Protein AF-A0A9Q1CSB6-F1 (afdb_monomer)

Structure (mmCIF, N/CA/C/O backbone):
data_AF-A0A9Q1CSB6-F1
#
_entry.id   AF-A0A9Q1CSB6-F1
#
loop_
_atom_site.group_PDB
_atom_site.id
_atom_site.type_symbol
_atom_site.label_atom_id
_atom_site.label_alt_id
_atom_site.label_comp_id
_atom_site.label_asym_id
_atom_site.label_entity_id
_atom_site.label_seq_id
_atom_site.pdbx_PDB_ins_code
_atom_site.Cartn_x
_atom_site.Cartn_y
_atom_site.Cartn_z
_atom_site.occupancy
_atom_site.B_iso_or_equiv
_atom_site.auth_seq_id
_atom_site.auth_comp_id
_atom_site.auth_asym_id
_atom_site.auth_atom_id
_atom_site.pdbx_PDB_model_num
ATOM 1 N N . MET A 1 1 ? 2.488 -9.105 -2.753 1.00 90.69 1 MET A N 1
ATOM 2 C CA . MET A 1 1 ? 2.353 -9.152 -4.220 1.00 90.69 1 MET A CA 1
ATOM 3 C C . MET A 1 1 ? 0.901 -8.940 -4.614 1.00 90.69 1 MET A C 1
ATOM 5 O O . MET A 1 1 ? 0.019 -9.267 -3.827 1.00 90.69 1 MET A O 1
ATOM 9 N N . THR A 1 2 ? 0.656 -8.414 -5.807 1.00 94.12 2 THR A N 1
ATOM 10 C CA . THR A 1 2 ? -0.669 -8.328 -6.442 1.00 94.12 2 THR A CA 1
ATOM 11 C C . THR A 1 2 ? -0.506 -8.449 -7.961 1.00 94.12 2 THR A C 1
ATOM 13 O O . THR A 1 2 ? 0.621 -8.423 -8.449 1.00 94.12 2 THR A O 1
ATOM 16 N N . VAL A 1 3 ? -1.595 -8.606 -8.711 1.00 92.56 3 VAL A N 1
ATOM 17 C CA . VAL A 1 3 ? -1.563 -8.751 -10.176 1.00 92.56 3 VAL A CA 1
ATOM 18 C C . VAL A 1 3 ? -2.379 -7.629 -10.807 1.00 92.56 3 VAL A C 1
ATOM 20 O O . VAL A 1 3 ? -3.518 -7.393 -10.405 1.00 92.56 3 VAL A O 1
ATOM 23 N N . ARG A 1 4 ? -1.807 -6.949 -11.807 1.00 89.19 4 ARG A N 1
ATOM 24 C CA . ARG A 1 4 ? -2.494 -5.946 -12.634 1.00 89.19 4 ARG A CA 1
ATOM 25 C C . ARG A 1 4 ? -2.227 -6.250 -14.106 1.00 89.19 4 ARG A C 1
ATOM 27 O O . ARG A 1 4 ? -1.096 -6.138 -14.570 1.00 89.19 4 ARG A O 1
ATOM 34 N N . GLY A 1 5 ? -3.277 -6.591 -14.852 1.00 88.88 5 GLY A N 1
ATOM 35 C CA . GLY A 1 5 ? -3.136 -6.996 -16.253 1.00 88.88 5 GLY A CA 1
ATOM 36 C C . GLY A 1 5 ? -2.234 -8.227 -16.379 1.00 88.88 5 GLY A C 1
ATOM 37 O O . GLY A 1 5 ? -2.491 -9.237 -15.732 1.00 88.88 5 GLY A O 1
ATOM 38 N N . HIS A 1 6 ? -1.169 -8.117 -17.175 1.00 91.44 6 HIS A N 1
ATOM 39 C CA . HIS A 1 6 ? -0.158 -9.167 -17.361 1.00 91.44 6 HIS A CA 1
ATOM 40 C C . HIS A 1 6 ? 1.081 -8.995 -16.472 1.00 91.44 6 HIS A C 1
ATOM 42 O O . HIS A 1 6 ? 2.090 -9.655 -16.706 1.00 91.44 6 HIS A O 1
ATOM 48 N N . ASN A 1 7 ? 1.012 -8.113 -15.471 1.00 94.25 7 ASN A N 1
ATOM 49 C CA . ASN A 1 7 ? 2.143 -7.811 -14.608 1.00 94.25 7 ASN A CA 1
ATOM 50 C C . ASN A 1 7 ? 1.882 -8.265 -13.171 1.00 94.25 7 ASN A C 1
ATOM 52 O O . ASN A 1 7 ? 0.791 -8.072 -12.621 1.00 94.25 7 ASN A O 1
ATOM 56 N N . VAL A 1 8 ? 2.920 -8.803 -12.537 1.00 96.06 8 VAL A N 1
ATOM 57 C CA . VAL A 1 8 ? 2.952 -9.095 -11.104 1.00 96.06 8 VAL A CA 1
ATOM 58 C C . VAL A 1 8 ? 3.656 -7.947 -10.401 1.00 96.06 8 VAL A C 1
ATOM 60 O O . VAL A 1 8 ? 4.795 -7.625 -10.711 1.00 96.06 8 VAL A O 1
ATOM 63 N N . ILE A 1 9 ? 2.994 -7.327 -9.434 1.00 95.94 9 ILE A N 1
ATOM 64 C CA . ILE A 1 9 ? 3.581 -6.259 -8.630 1.00 95.94 9 ILE A CA 1
ATOM 65 C C . ILE A 1 9 ? 4.049 -6.843 -7.303 1.00 95.94 9 ILE A C 1
ATOM 67 O O . ILE A 1 9 ? 3.269 -7.469 -6.573 1.00 95.94 9 ILE A O 1
ATOM 71 N N . VAL A 1 10 ? 5.315 -6.618 -6.972 1.00 96.38 10 VAL A N 1
ATOM 72 C CA . VAL A 1 10 ? 5.971 -7.156 -5.779 1.00 96.38 10 VAL A CA 1
ATOM 73 C C . VAL A 1 10 ? 6.578 -6.040 -4.937 1.00 96.38 10 VAL A C 1
ATOM 75 O O . VAL A 1 10 ? 6.961 -4.990 -5.449 1.00 96.38 10 VAL A O 1
ATOM 78 N N . CYS A 1 11 ? 6.625 -6.279 -3.629 1.00 96.19 11 CYS A N 1
ATOM 79 C CA . CYS A 1 11 ? 7.409 -5.490 -2.689 1.00 96.19 11 CYS A CA 1
ATOM 80 C C . CYS A 1 11 ? 8.613 -6.350 -2.321 1.00 96.19 11 CYS A C 1
ATOM 82 O O . CYS A 1 11 ? 8.418 -7.469 -1.850 1.00 96.19 11 CYS A O 1
ATOM 84 N N . ASP A 1 12 ? 9.798 -5.832 -2.587 1.00 93.88 12 ASP A N 1
ATOM 85 C CA . ASP A 1 12 ? 11.084 -6.363 -2.171 1.00 93.88 12 ASP A CA 1
ATOM 86 C C . ASP A 1 12 ? 11.544 -5.512 -0.985 1.00 93.88 12 ASP A C 1
ATOM 88 O O . ASP A 1 12 ? 11.959 -4.357 -1.136 1.00 93.88 12 ASP A O 1
ATOM 92 N N . ASP A 1 13 ? 11.340 -6.046 0.214 1.00 90.12 13 ASP A N 1
ATOM 93 C CA . ASP A 1 13 ? 11.672 -5.367 1.457 1.00 90.12 13 ASP A CA 1
ATOM 94 C C . ASP A 1 13 ? 13.170 -5.423 1.781 1.00 90.12 13 ASP A C 1
ATOM 96 O O . ASP A 1 13 ? 13.671 -4.506 2.432 1.00 90.12 13 ASP A O 1
ATOM 100 N N . GLU A 1 14 ? 13.898 -6.418 1.270 1.00 88.94 14 GLU A N 1
ATOM 101 C CA . GLU A 1 14 ? 15.354 -6.522 1.416 1.00 88.94 14 GLU A CA 1
ATOM 102 C C . GLU A 1 14 ? 16.080 -5.406 0.656 1.00 88.94 14 GLU A C 1
ATOM 104 O O . GLU A 1 14 ? 17.013 -4.793 1.181 1.00 88.94 14 GLU A O 1
ATOM 109 N N . VAL A 1 15 ? 15.631 -5.104 -0.565 1.00 89.06 15 VAL A N 1
ATOM 110 C CA . VAL A 1 15 ? 16.230 -4.065 -1.422 1.00 89.06 15 VAL A CA 1
ATOM 111 C C . VAL A 1 15 ? 15.516 -2.712 -1.270 1.00 89.06 15 VAL A C 1
ATOM 113 O O . VAL A 1 15 ? 16.002 -1.685 -1.747 1.00 89.06 15 VAL A O 1
ATOM 116 N N . GLY A 1 16 ? 14.367 -2.675 -0.587 1.00 91.38 16 GLY A N 1
ATOM 117 C CA . GLY A 1 16 ? 13.586 -1.454 -0.378 1.00 91.38 16 GLY A CA 1
ATOM 118 C C . GLY A 1 16 ? 12.890 -0.962 -1.651 1.00 91.38 16 GLY A C 1
ATOM 119 O O . GLY A 1 16 ? 12.726 0.244 -1.848 1.00 91.38 16 GLY A O 1
ATOM 120 N N . LYS A 1 17 ? 12.493 -1.884 -2.535 1.00 93.06 17 LYS A N 1
ATOM 121 C CA . LYS A 1 17 ? 11.920 -1.580 -3.852 1.00 93.06 17 LYS A CA 1
ATOM 122 C C . LYS A 1 17 ? 10.548 -2.194 -4.037 1.00 93.06 17 LYS A C 1
ATOM 124 O O . LYS A 1 17 ? 10.260 -3.294 -3.585 1.00 93.06 17 LYS A O 1
ATOM 129 N N . ALA A 1 18 ? 9.685 -1.492 -4.753 1.00 95.19 18 ALA A N 1
ATOM 130 C CA . ALA A 1 18 ? 8.458 -2.071 -5.270 1.00 95.19 18 ALA A CA 1
ATOM 131 C C . ALA A 1 18 ? 8.540 -2.054 -6.790 1.00 95.19 18 ALA A C 1
ATOM 133 O O . ALA A 1 18 ? 8.831 -1.013 -7.373 1.00 95.19 18 ALA A O 1
ATOM 134 N N . VAL A 1 19 ? 8.292 -3.191 -7.435 1.00 95.88 19 VAL A N 1
ATOM 135 C CA . VAL A 1 19 ? 8.458 -3.336 -8.888 1.00 95.88 19 VAL A CA 1
ATOM 136 C C . VAL A 1 19 ? 7.277 -4.063 -9.514 1.00 95.88 19 VAL A C 1
ATOM 138 O O . VAL A 1 19 ? 6.591 -4.844 -8.853 1.00 95.88 19 VAL A O 1
ATOM 141 N N . ALA A 1 20 ? 7.037 -3.799 -10.794 1.00 96.00 20 ALA A N 1
ATOM 142 C CA . ALA A 1 20 ? 6.193 -4.623 -11.643 1.00 96.00 20 ALA A CA 1
ATOM 143 C C . ALA A 1 20 ? 7.079 -5.535 -12.494 1.00 96.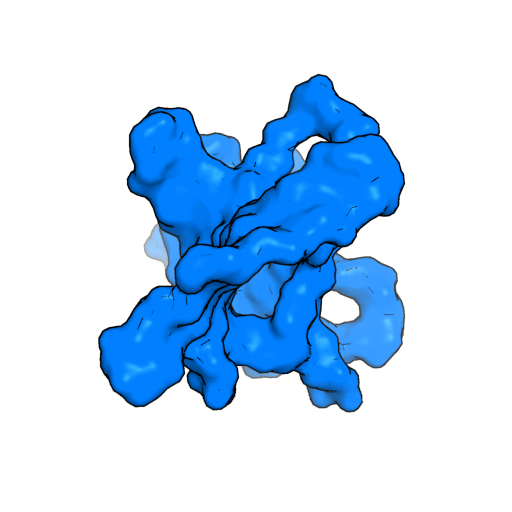00 20 ALA A C 1
ATOM 145 O O . ALA A 1 20 ? 8.038 -5.075 -13.118 1.00 96.00 20 ALA A O 1
ATOM 146 N N . LEU A 1 21 ? 6.731 -6.814 -12.518 1.00 96.62 21 LEU A N 1
ATOM 147 C CA . LEU A 1 21 ? 7.363 -7.854 -13.312 1.00 96.62 21 LEU A CA 1
ATOM 148 C C . LEU A 1 21 ? 6.417 -8.285 -14.431 1.00 96.62 21 LEU A C 1
ATOM 150 O O . LEU A 1 21 ? 5.211 -8.391 -14.192 1.00 96.62 21 LEU A O 1
ATOM 154 N N . ASP A 1 22 ? 6.947 -8.571 -15.615 1.00 95.94 22 ASP A N 1
ATOM 155 C CA . ASP A 1 22 ? 6.202 -9.313 -16.634 1.00 95.94 22 ASP A CA 1
ATOM 156 C C . ASP A 1 22 ? 6.041 -10.798 -16.235 1.00 95.94 22 ASP A C 1
ATOM 158 O O . ASP A 1 22 ? 6.591 -11.271 -15.236 1.00 95.94 22 ASP A O 1
ATOM 162 N N . MET A 1 23 ? 5.296 -11.569 -17.030 1.00 93.69 23 MET A N 1
ATOM 163 C CA . MET A 1 23 ? 5.092 -13.006 -16.783 1.00 93.69 23 MET A CA 1
ATOM 164 C C . MET A 1 23 ? 6.366 -13.858 -16.933 1.00 93.69 23 MET A C 1
ATOM 166 O O . MET A 1 23 ? 6.357 -15.023 -16.540 1.00 93.69 23 MET A O 1
ATOM 170 N N . ASN A 1 24 ? 7.447 -13.297 -17.481 1.00 95.50 24 ASN A N 1
ATOM 171 C CA . ASN A 1 24 ? 8.753 -13.948 -17.577 1.00 95.50 24 ASN A CA 1
ATOM 172 C C . ASN A 1 24 ? 9.659 -13.605 -16.380 1.00 95.50 24 ASN A C 1
ATOM 174 O O . ASN A 1 24 ? 10.770 -14.124 -16.291 1.00 95.50 24 ASN A O 1
ATOM 178 N N . GLY A 1 25 ? 9.198 -12.748 -15.462 1.00 94.62 25 GLY A N 1
ATOM 179 C CA . GLY A 1 25 ? 9.950 -12.307 -14.290 1.00 94.62 25 GLY A CA 1
ATOM 180 C C . GLY A 1 25 ? 10.871 -11.110 -14.537 1.00 94.62 25 GLY A C 1
ATOM 181 O O . GLY A 1 25 ? 11.659 -10.775 -13.655 1.00 94.62 25 GLY A O 1
ATOM 182 N N . ASN A 1 26 ? 10.787 -10.442 -15.691 1.00 96.69 26 ASN A N 1
ATOM 183 C CA . ASN A 1 26 ? 11.587 -9.250 -15.968 1.00 96.69 26 ASN A CA 1
ATOM 184 C C . ASN A 1 26 ? 10.962 -8.018 -15.317 1.00 96.69 26 ASN A C 1
ATOM 186 O O . ASN A 1 26 ? 9.756 -7.800 -15.434 1.00 96.69 26 ASN A O 1
ATOM 190 N N . VAL A 1 27 ? 11.785 -7.165 -14.705 1.00 95.94 27 VAL A N 1
ATOM 191 C CA . VAL A 1 27 ? 11.339 -5.859 -14.200 1.00 95.94 27 VAL A CA 1
ATOM 192 C C . VAL A 1 27 ? 10.964 -4.960 -15.375 1.00 95.94 27 VAL A C 1
ATOM 194 O O . VAL A 1 27 ? 11.810 -4.628 -16.201 1.00 95.94 27 VAL A O 1
ATOM 197 N N . VAL A 1 28 ? 9.700 -4.541 -15.422 1.00 94.62 28 VAL A N 1
ATOM 198 C CA . VAL A 1 28 ? 9.181 -3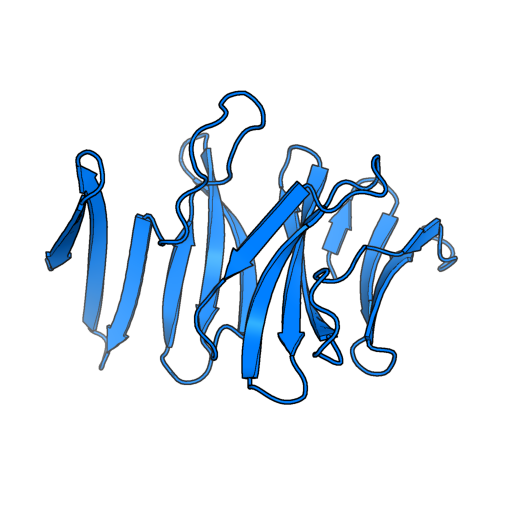.599 -16.429 1.00 94.62 28 VAL A CA 1
ATOM 199 C C . VAL A 1 28 ? 8.919 -2.211 -15.857 1.00 94.62 28 VAL A C 1
ATOM 201 O O . VAL A 1 28 ? 8.774 -1.255 -16.614 1.00 94.62 28 VAL A O 1
ATOM 204 N N . TYR A 1 29 ? 8.841 -2.088 -14.529 1.00 93.56 29 TYR A N 1
ATOM 205 C CA . TYR A 1 29 ? 8.600 -0.815 -13.858 1.00 93.56 29 TYR A CA 1
ATOM 206 C C . TYR A 1 29 ? 9.061 -0.843 -12.397 1.00 93.56 29 TYR A C 1
ATOM 208 O O . TYR A 1 29 ? 8.850 -1.841 -11.708 1.00 93.56 29 TYR A O 1
ATOM 216 N N . GLU A 1 30 ? 9.620 0.262 -11.905 1.00 93.31 30 GLU A N 1
ATOM 217 C CA . GLU A 1 30 ? 9.926 0.487 -10.487 1.00 93.31 30 GLU A CA 1
ATOM 218 C C . GLU A 1 30 ? 9.016 1.597 -9.948 1.00 93.31 30 GLU A C 1
ATOM 220 O O . GLU A 1 30 ? 8.886 2.662 -10.545 1.00 93.31 30 GLU A O 1
ATOM 225 N N . PHE A 1 31 ? 8.343 1.337 -8.829 1.00 92.69 31 PHE A N 1
ATOM 226 C CA . PHE A 1 31 ? 7.411 2.280 -8.226 1.00 92.69 31 PHE A CA 1
ATOM 227 C C . PHE A 1 31 ? 8.125 3.288 -7.334 1.00 92.69 31 PHE A C 1
ATOM 229 O O . PHE A 1 31 ? 9.007 2.945 -6.547 1.00 92.69 31 PHE A O 1
ATOM 236 N N . MET A 1 32 ? 7.640 4.526 -7.378 1.00 90.50 32 MET A N 1
ATOM 237 C CA . MET A 1 32 ? 8.175 5.608 -6.567 1.00 90.50 32 MET A CA 1
ATOM 238 C C . MET A 1 32 ? 7.886 5.414 -5.074 1.00 90.50 32 MET A C 1
ATOM 240 O O . MET A 1 32 ? 6.763 5.098 -4.657 1.00 90.50 32 MET A O 1
ATOM 244 N N . LYS A 1 33 ? 8.925 5.666 -4.277 1.00 89.44 33 LYS A N 1
ATOM 245 C CA . LYS A 1 33 ? 8.877 5.775 -2.817 1.00 89.44 33 LYS A CA 1
ATOM 246 C C . LYS A 1 33 ? 8.380 7.164 -2.373 1.00 89.44 33 LYS A C 1
ATOM 248 O O . LYS A 1 33 ? 8.333 8.087 -3.191 1.00 89.44 33 LYS A O 1
ATOM 253 N N . PRO A 1 34 ? 8.000 7.343 -1.096 1.00 87.62 34 PRO A N 1
ATOM 254 C CA . PRO A 1 34 ? 7.726 8.668 -0.540 1.00 87.62 34 PRO A CA 1
ATOM 255 C C . PRO A 1 34 ? 8.922 9.620 -0.726 1.00 87.62 34 PRO A C 1
ATOM 257 O O . PRO A 1 34 ? 10.073 9.198 -0.644 1.00 87.62 34 PRO A O 1
ATOM 260 N N . ALA A 1 35 ? 8.638 10.896 -1.006 1.00 76.12 35 ALA A N 1
ATOM 261 C CA . ALA A 1 35 ? 9.636 11.897 -1.398 1.00 76.12 35 ALA A CA 1
ATOM 262 C C . ALA A 1 35 ? 10.370 12.578 -0.224 1.00 76.12 35 ALA A C 1
ATOM 264 O O . ALA A 1 35 ? 11.101 13.536 -0.449 1.00 76.12 35 ALA A O 1
ATOM 265 N N . ASP A 1 36 ? 10.154 12.161 1.026 1.00 69.75 36 ASP A N 1
ATOM 266 C CA . ASP A 1 36 ? 10.879 12.720 2.167 1.00 69.75 36 ASP A CA 1
ATOM 267 C C . ASP A 1 36 ? 12.243 12.030 2.353 1.00 69.75 36 ASP A C 1
ATOM 269 O O . ASP A 1 36 ? 12.348 10.841 2.653 1.00 69.75 36 ASP A O 1
ATOM 273 N N . ASP A 1 37 ? 13.302 12.825 2.182 1.00 53.94 37 ASP A N 1
ATOM 274 C CA . ASP A 1 37 ? 14.714 12.415 2.099 1.00 53.94 37 ASP A CA 1
ATOM 275 C C . ASP A 1 37 ? 15.316 11.821 3.389 1.00 53.94 37 ASP A C 1
ATOM 277 O O . ASP A 1 37 ? 16.491 11.461 3.412 1.00 53.94 37 ASP A O 1
ATOM 281 N N . SER A 1 38 ? 14.556 11.711 4.483 1.00 58.44 38 SER A N 1
ATOM 282 C CA . SER A 1 38 ? 15.096 11.242 5.768 1.00 58.44 38 SER A CA 1
ATOM 283 C C . SER A 1 38 ? 14.976 9.732 5.993 1.00 58.44 38 SER A C 1
ATOM 285 O O . SER A 1 38 ? 15.596 9.216 6.917 1.00 58.44 38 SER A O 1
ATOM 287 N N . GLY A 1 39 ? 14.165 9.021 5.201 1.00 60.97 39 GLY A N 1
ATOM 288 C CA . GLY A 1 39 ? 13.808 7.626 5.467 1.00 60.97 39 GLY A CA 1
ATOM 289 C C . GLY A 1 39 ? 14.382 6.629 4.461 1.00 60.97 39 GLY A C 1
ATOM 290 O O . GLY A 1 39 ? 14.138 6.729 3.259 1.00 60.97 39 GLY A O 1
ATOM 291 N N . ASN A 1 40 ? 15.040 5.578 4.961 1.00 83.50 40 ASN A N 1
ATOM 292 C CA . ASN A 1 40 ? 15.128 4.312 4.230 1.00 83.50 40 ASN A CA 1
ATOM 293 C C . ASN A 1 40 ? 13.720 3.702 4.189 1.00 83.50 40 ASN A C 1
ATOM 295 O O . ASN A 1 40 ? 13.284 3.051 5.141 1.00 83.50 40 ASN A O 1
ATOM 299 N N . TRP A 1 41 ? 12.979 4.006 3.125 1.00 90.31 41 TRP A N 1
ATOM 300 C CA . TRP A 1 41 ? 11.616 3.531 2.919 1.00 90.31 41 TRP A CA 1
ATOM 301 C C . TRP A 1 41 ? 11.609 2.100 2.401 1.00 90.31 41 TRP A C 1
ATOM 303 O O . TRP A 1 41 ? 12.191 1.806 1.361 1.00 90.31 41 TRP A O 1
ATOM 313 N N . ILE A 1 42 ? 10.896 1.233 3.111 1.00 92.88 42 ILE A N 1
ATOM 314 C CA . ILE A 1 42 ? 10.771 -0.186 2.789 1.00 92.88 42 ILE A CA 1
ATOM 315 C C . ILE A 1 42 ? 9.308 -0.479 2.444 1.00 92.88 42 ILE A C 1
ATOM 317 O O . ILE A 1 42 ? 8.422 -0.166 3.249 1.00 92.88 42 ILE A O 1
ATOM 321 N N . PRO A 1 43 ? 9.009 -1.054 1.270 1.00 95.19 43 PRO A N 1
ATOM 322 C CA . PRO A 1 43 ? 7.649 -1.409 0.907 1.00 95.19 43 PRO A CA 1
ATOM 323 C C . PRO A 1 43 ? 7.259 -2.722 1.592 1.00 95.19 43 PRO A C 1
ATOM 325 O O . PRO A 1 43 ? 7.966 -3.716 1.508 1.00 95.19 43 PRO A O 1
ATOM 328 N N . ILE A 1 44 ? 6.106 -2.742 2.256 1.00 94.38 44 ILE A N 1
ATOM 329 C CA . ILE A 1 44 ? 5.643 -3.894 3.0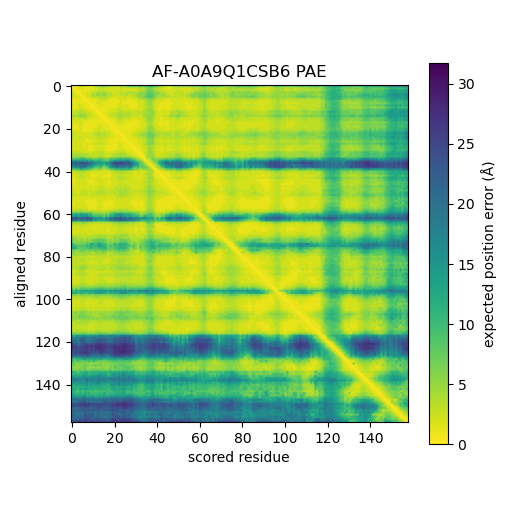45 1.00 94.38 44 ILE A CA 1
ATOM 330 C C . ILE A 1 44 ? 4.585 -4.689 2.277 1.00 94.38 44 ILE A C 1
ATOM 332 O O . ILE A 1 44 ? 4.600 -5.921 2.237 1.00 94.38 44 ILE A O 1
ATOM 336 N N . LYS A 1 45 ? 3.594 -3.985 1.718 1.00 96.50 45 LYS A N 1
ATOM 337 C CA . LYS A 1 45 ? 2.419 -4.583 1.074 1.00 96.50 45 LYS A CA 1
ATOM 338 C C . LYS A 1 45 ? 1.942 -3.729 -0.084 1.00 96.50 45 LYS A C 1
ATOM 340 O O . LYS A 1 45 ? 2.137 -2.518 -0.101 1.00 96.50 45 LYS A O 1
ATOM 345 N N . VAL A 1 46 ? 1.262 -4.381 -1.020 1.00 97.12 46 VAL A N 1
ATOM 346 C CA . VAL A 1 46 ? 0.735 -3.755 -2.227 1.00 97.12 46 VAL A CA 1
ATOM 347 C C . VAL A 1 46 ? -0.624 -4.333 -2.596 1.00 97.12 46 VAL A C 1
ATOM 349 O O . VAL A 1 46 ? -0.838 -5.541 -2.483 1.00 97.12 46 VAL A O 1
ATOM 352 N N . CYS A 1 47 ? -1.519 -3.475 -3.075 1.00 96.19 47 CYS A N 1
ATOM 353 C CA . CYS A 1 47 ? -2.784 -3.855 -3.697 1.00 96.19 47 CYS A CA 1
ATOM 354 C C . CYS A 1 47 ? -3.112 -2.925 -4.872 1.00 96.19 47 CYS A C 1
ATOM 356 O O . CYS A 1 47 ? -2.468 -1.892 -5.062 1.00 96.19 47 CYS A O 1
ATOM 358 N N . CYS A 1 48 ? -4.114 -3.288 -5.668 1.00 94.06 48 CYS A N 1
ATOM 359 C CA . CYS A 1 48 ? -4.590 -2.490 -6.795 1.00 94.06 48 CYS A CA 1
ATOM 360 C C . CYS A 1 48 ? -6.104 -2.305 -6.721 1.00 94.06 48 CYS A C 1
ATOM 362 O O . CYS A 1 48 ? -6.805 -3.185 -6.222 1.00 94.06 48 CYS A O 1
ATOM 364 N N . ASP A 1 49 ? -6.595 -1.172 -7.220 1.00 92.25 49 ASP A N 1
ATOM 365 C CA . ASP A 1 49 ? -8.027 -0.969 -7.451 1.00 92.25 49 ASP A CA 1
ATOM 366 C C . ASP A 1 49 ? -8.426 -1.347 -8.887 1.00 92.25 49 ASP A C 1
ATOM 368 O O . ASP A 1 49 ? -7.581 -1.569 -9.760 1.00 92.25 49 ASP A O 1
ATOM 372 N N . SER A 1 50 ? -9.732 -1.406 -9.149 1.00 90.94 50 SER A N 1
ATOM 373 C CA . SER A 1 50 ? -10.269 -1.740 -10.475 1.00 90.94 50 SER A CA 1
ATOM 374 C C . SER A 1 50 ? -9.953 -0.703 -11.558 1.00 90.94 50 SER A C 1
ATOM 376 O O . SER A 1 50 ? -10.088 -0.992 -12.746 1.00 90.94 50 SER A O 1
ATOM 378 N N . ARG A 1 51 ? -9.517 0.500 -11.167 1.00 88.00 51 ARG A N 1
ATOM 379 C CA . ARG A 1 51 ? -9.112 1.580 -12.078 1.00 88.00 51 ARG A CA 1
ATOM 380 C C . ARG A 1 51 ? -7.630 1.487 -12.446 1.00 88.00 51 ARG A C 1
ATOM 382 O O . ARG A 1 51 ? -7.171 2.257 -13.284 1.00 88.00 51 ARG A O 1
ATOM 389 N N . GLY A 1 52 ? -6.894 0.555 -11.840 1.00 88.69 52 GLY A N 1
ATOM 390 C CA . GLY A 1 52 ? -5.479 0.315 -12.092 1.00 88.69 52 GLY A CA 1
ATOM 391 C C . GLY A 1 52 ? -4.532 1.100 -11.185 1.00 88.69 52 GLY A C 1
ATOM 392 O O . GLY A 1 52 ? -3.318 1.002 -11.368 1.00 88.69 52 GLY A O 1
ATOM 393 N N . PHE A 1 53 ? -5.025 1.848 -10.196 1.00 91.12 53 PHE A N 1
ATOM 394 C CA . PHE A 1 53 ? -4.135 2.494 -9.234 1.00 91.12 53 PHE A CA 1
ATOM 395 C C . PHE A 1 53 ? -3.511 1.459 -8.311 1.00 91.12 53 PHE A C 1
ATOM 397 O O . PHE A 1 53 ? -4.179 0.543 -7.833 1.00 91.12 53 PHE A O 1
ATOM 404 N N . VAL A 1 54 ? -2.220 1.637 -8.057 1.00 93.94 54 VAL A N 1
ATOM 405 C CA . VAL A 1 54 ? -1.414 0.768 -7.206 1.00 93.94 54 VAL A CA 1
ATOM 406 C C . VAL A 1 54 ? -1.209 1.470 -5.874 1.00 93.94 54 VAL A C 1
ATOM 408 O O . VAL A 1 54 ? -0.785 2.622 -5.836 1.00 93.94 54 VAL A O 1
ATOM 411 N N . TYR A 1 55 ? -1.502 0.780 -4.780 1.00 94.81 55 TYR A N 1
ATOM 412 C CA . TYR A 1 55 ? -1.355 1.294 -3.423 1.00 94.81 55 TYR A CA 1
ATOM 413 C C . TYR A 1 55 ? -0.283 0.484 -2.717 1.00 94.81 55 TYR A C 1
ATOM 415 O O . TYR A 1 55 ? -0.454 -0.720 -2.533 1.00 94.81 55 TYR A O 1
ATOM 423 N N . ILE A 1 56 ? 0.811 1.136 -2.333 1.00 95.94 56 ILE A N 1
ATOM 424 C CA . ILE A 1 56 ? 1.940 0.495 -1.655 1.00 95.94 56 ILE A CA 1
ATOM 425 C C . ILE A 1 56 ? 2.041 1.068 -0.251 1.00 95.94 56 ILE A C 1
ATOM 427 O O . ILE A 1 56 ? 2.121 2.282 -0.077 1.00 95.94 56 ILE A O 1
ATOM 431 N N . LEU A 1 57 ? 2.029 0.191 0.744 1.00 95.69 57 LEU A N 1
ATOM 432 C CA . LEU A 1 57 ? 2.302 0.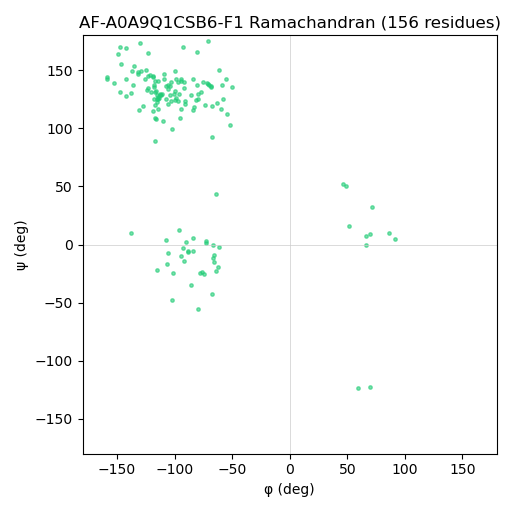521 2.133 1.00 95.69 57 LEU A CA 1
ATOM 433 C C . LEU A 1 57 ? 3.816 0.532 2.349 1.00 95.69 57 LEU A C 1
ATOM 435 O O . LEU A 1 57 ? 4.456 -0.507 2.203 1.00 95.69 57 LEU A O 1
ATOM 439 N N . TRP A 1 58 ? 4.362 1.683 2.721 1.00 94.62 58 TRP A N 1
ATOM 440 C CA . TRP A 1 58 ? 5.775 1.893 3.018 1.00 94.62 58 TRP A CA 1
ATOM 441 C C . TRP A 1 58 ? 5.992 2.103 4.515 1.00 94.62 58 TRP A C 1
ATOM 443 O O . TRP A 1 58 ? 5.154 2.707 5.189 1.00 94.62 58 TRP A O 1
ATOM 453 N N . CYS A 1 59 ? 7.132 1.638 5.016 1.00 92.06 59 CYS A N 1
ATOM 454 C CA . CYS A 1 59 ? 7.616 1.855 6.375 1.00 92.06 59 CYS A CA 1
ATOM 455 C C . CYS A 1 59 ? 8.930 2.626 6.341 1.00 92.06 59 CYS A C 1
ATOM 457 O O . CYS A 1 59 ? 9.812 2.279 5.555 1.00 92.06 59 CYS A O 1
ATOM 459 N N . SER A 1 60 ? 9.080 3.633 7.197 1.00 89.19 60 SER A N 1
ATOM 460 C CA . SER A 1 60 ? 10.377 4.272 7.403 1.00 89.19 60 SER A CA 1
ATOM 461 C C . SER A 1 60 ? 11.201 3.415 8.371 1.00 89.19 60 SER A C 1
ATOM 463 O O . SER A 1 60 ? 10.751 3.100 9.478 1.00 89.19 60 SER A O 1
ATOM 465 N N . GLY A 1 61 ? 12.400 3.004 7.950 1.00 73.69 61 GLY A N 1
ATOM 466 C CA . GLY A 1 61 ? 13.264 2.120 8.744 1.00 73.69 61 GLY A CA 1
ATOM 467 C C . GLY A 1 61 ? 13.725 2.713 10.084 1.00 73.69 61 GLY A C 1
ATOM 468 O O . GLY A 1 61 ? 14.104 1.975 10.986 1.00 73.69 61 GLY A O 1
ATOM 469 N N . ASP A 1 62 ? 13.658 4.034 10.230 1.00 72.06 62 ASP A N 1
ATOM 470 C CA . ASP A 1 62 ? 14.190 4.815 11.349 1.00 72.06 62 ASP A CA 1
ATOM 471 C C . ASP A 1 62 ? 13.132 5.253 12.381 1.00 72.06 62 ASP A C 1
ATOM 473 O O . ASP A 1 62 ? 13.465 5.492 13.537 1.00 72.06 62 ASP A O 1
ATOM 477 N N . ASN A 1 63 ? 11.859 5.366 11.987 1.00 61.50 63 ASN A N 1
ATOM 478 C CA . ASN A 1 63 ? 10.852 6.106 12.758 1.00 61.50 63 ASN A CA 1
ATOM 479 C C . ASN A 1 63 ? 9.485 5.413 12.839 1.00 61.50 63 ASN A C 1
ATOM 481 O O . ASN A 1 63 ? 8.515 6.031 13.280 1.00 61.50 63 ASN A O 1
ATOM 485 N N . ARG A 1 64 ? 9.383 4.145 12.404 1.00 75.81 64 ARG A N 1
ATOM 486 C CA . ARG A 1 64 ? 8.131 3.357 12.353 1.00 75.81 64 ARG A CA 1
ATOM 487 C C . ARG A 1 64 ? 6.976 4.076 11.643 1.00 75.81 64 ARG A C 1
ATOM 489 O O . ARG A 1 64 ? 5.825 3.668 11.765 1.00 75.81 64 ARG A O 1
ATOM 496 N N . ARG A 1 65 ? 7.256 5.137 10.880 1.00 88.94 65 ARG A N 1
ATOM 497 C CA . ARG A 1 65 ? 6.223 5.874 10.157 1.00 88.94 65 ARG A CA 1
ATOM 498 C C . ARG A 1 65 ? 5.727 4.993 9.039 1.00 88.94 65 ARG A C 1
ATOM 500 O O . ARG A 1 65 ? 6.526 4.381 8.329 1.00 88.94 65 ARG A O 1
ATOM 507 N N . ARG A 1 66 ? 4.412 4.967 8.858 1.00 91.81 66 ARG A N 1
ATOM 508 C CA . ARG A 1 66 ? 3.798 4.216 7.776 1.00 91.81 66 ARG A CA 1
ATOM 509 C C . ARG A 1 66 ? 2.963 5.123 6.909 1.00 91.81 66 ARG A C 1
ATOM 511 O O . ARG A 1 66 ? 2.200 5.963 7.390 1.00 91.81 66 ARG A O 1
ATOM 518 N N . VAL A 1 67 ? 3.135 4.953 5.610 1.00 92.94 67 VAL A N 1
ATOM 519 C CA . VAL A 1 67 ? 2.402 5.717 4.609 1.00 92.94 67 VAL A CA 1
ATOM 520 C C . VAL A 1 67 ? 1.946 4.793 3.501 1.00 92.94 67 VAL A C 1
ATOM 522 O O . VAL A 1 67 ? 2.608 3.813 3.174 1.00 92.94 67 VAL A O 1
ATOM 525 N N . ILE A 1 68 ? 0.822 5.127 2.888 1.00 94.25 68 ILE A N 1
ATOM 526 C CA . ILE A 1 68 ? 0.384 4.507 1.649 1.00 94.25 68 ILE A CA 1
ATOM 527 C C . ILE A 1 68 ? 0.670 5.473 0.515 1.00 94.25 68 ILE A C 1
ATOM 529 O O . ILE A 1 68 ? 0.189 6.607 0.517 1.00 94.25 68 ILE A O 1
ATOM 533 N N . VAL A 1 69 ? 1.434 5.007 -0.464 1.00 92.44 69 VAL A N 1
ATOM 534 C CA . VAL A 1 69 ? 1.691 5.733 -1.703 1.00 92.44 69 VAL A CA 1
ATOM 535 C C . VAL A 1 69 ? 0.774 5.181 -2.781 1.00 92.44 69 VAL A C 1
ATOM 537 O O . VAL A 1 69 ? 0.766 3.978 -3.047 1.00 92.44 69 VAL A O 1
ATOM 540 N N . GLN A 1 70 ? -0.009 6.067 -3.387 1.00 92.00 70 GLN A N 1
ATOM 541 C CA . GLN A 1 70 ? -0.799 5.768 -4.572 1.00 92.00 70 GLN A CA 1
ATOM 542 C C . GLN A 1 70 ? 0.022 6.102 -5.817 1.00 92.00 70 GLN A C 1
ATOM 544 O O . GLN A 1 70 ? 0.427 7.250 -6.009 1.00 92.00 70 GLN A O 1
ATOM 549 N N . ASN A 1 71 ? 0.199 5.109 -6.678 1.00 90.44 71 ASN A N 1
ATOM 550 C CA . ASN A 1 71 ? 0.914 5.194 -7.943 1.00 90.44 71 ASN A CA 1
ATOM 551 C C . ASN A 1 71 ? 0.010 4.769 -9.110 1.00 90.44 71 ASN A C 1
ATOM 553 O O . ASN A 1 71 ? -1.025 4.122 -8.919 1.00 90.44 71 ASN A O 1
ATOM 557 N N . SER A 1 72 ? 0.432 5.094 -10.330 1.00 86.38 72 SER A N 1
ATOM 558 C CA . SER A 1 72 ? -0.055 4.463 -11.558 1.00 86.38 72 SER A CA 1
ATOM 559 C C . SER A 1 72 ? 1.121 3.785 -12.259 1.00 86.38 72 SER A C 1
ATOM 561 O O . SER A 1 72 ? 2.222 4.316 -12.220 1.00 86.38 72 SER A O 1
ATOM 563 N N . LEU A 1 73 ? 0.904 2.643 -12.920 1.00 82.38 73 LEU A N 1
ATOM 564 C CA . LEU A 1 73 ? 1.899 2.104 -13.866 1.00 82.38 73 LEU A CA 1
ATOM 565 C C . LEU A 1 73 ? 2.112 3.031 -15.069 1.00 82.38 73 LEU A C 1
ATOM 567 O O . LEU A 1 73 ? 3.142 2.963 -15.719 1.00 82.38 73 LEU A O 1
ATOM 571 N N . ASP A 1 74 ? 1.133 3.884 -15.364 1.00 81.94 74 ASP A N 1
ATOM 572 C CA . ASP A 1 74 ? 1.138 4.748 -16.545 1.00 81.94 74 ASP A CA 1
ATOM 573 C C . ASP A 1 74 ? 1.797 6.112 -16.264 1.00 81.94 74 ASP A C 1
ATOM 575 O O . ASP A 1 74 ? 1.791 7.001 -17.113 1.00 81.94 74 ASP A O 1
ATOM 579 N N . SER A 1 75 ? 2.302 6.328 -15.044 1.00 76.12 75 SER A N 1
ATOM 580 C CA . SER A 1 75 ? 2.914 7.592 -14.643 1.00 76.12 75 SER A CA 1
ATOM 581 C C . SER A 1 75 ? 4.030 7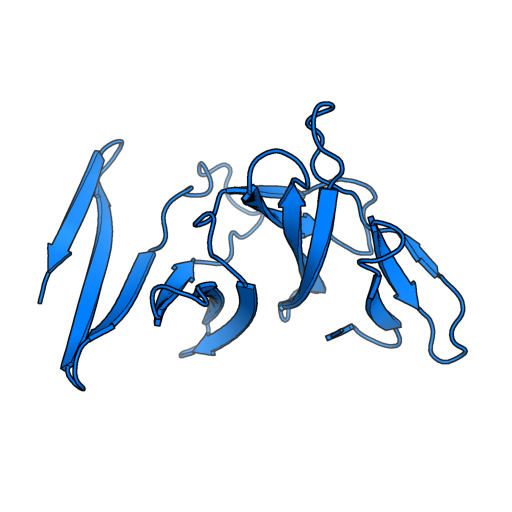.377 -13.634 1.00 76.12 75 SER A C 1
ATOM 583 O O . SER A 1 75 ? 3.817 6.771 -12.589 1.00 76.12 75 SER A O 1
ATOM 585 N N . GLU A 1 76 ? 5.169 8.009 -13.900 1.00 74.56 76 GLU A N 1
ATOM 586 C CA . GLU A 1 76 ? 6.346 8.036 -13.022 1.00 74.56 76 GLU A CA 1
ATOM 587 C C . GLU A 1 76 ? 6.167 8.909 -11.769 1.00 74.56 76 GLU A C 1
ATOM 589 O O . GLU A 1 76 ? 7.090 9.061 -10.976 1.00 74.56 76 GLU A O 1
ATOM 594 N N . ASN A 1 77 ? 4.985 9.495 -11.556 1.00 76.88 77 ASN A N 1
ATOM 595 C CA . ASN A 1 77 ? 4.736 10.389 -10.432 1.00 76.88 77 ASN A CA 1
ATOM 596 C C . ASN A 1 77 ? 3.944 9.713 -9.313 1.00 76.88 77 ASN A C 1
ATOM 598 O O . ASN A 1 77 ? 2.928 9.049 -9.540 1.00 76.88 77 ASN A O 1
ATOM 602 N N . VAL A 1 78 ? 4.345 10.011 -8.075 1.00 79.44 78 VAL A N 1
ATOM 603 C CA . VAL A 1 78 ? 3.515 9.759 -6.895 1.00 79.44 78 VAL A CA 1
ATOM 604 C C . VAL A 1 78 ? 2.249 10.602 -6.995 1.00 79.44 78 VAL A C 1
ATOM 606 O O . VAL A 1 78 ? 2.299 11.830 -7.045 1.00 79.44 78 VAL A O 1
ATOM 609 N N . LEU A 1 79 ? 1.095 9.941 -6.981 1.00 83.81 79 LEU A N 1
ATOM 610 C CA . LEU A 1 79 ? -0.199 10.614 -7.103 1.00 83.81 79 LEU A CA 1
ATOM 611 C C . LEU A 1 79 ? -0.697 11.100 -5.743 1.00 83.81 79 LEU A C 1
ATOM 613 O O . LEU A 1 79 ? -1.354 12.136 -5.642 1.00 83.81 79 LEU A O 1
ATOM 617 N N . ARG A 1 80 ? -0.400 10.337 -4.687 1.00 85.31 80 ARG A N 1
ATOM 618 C CA . ARG A 1 80 ? -0.779 10.668 -3.313 1.00 85.31 80 ARG A CA 1
ATOM 619 C C . ARG A 1 80 ? 0.104 9.936 -2.313 1.00 85.31 80 ARG A C 1
ATOM 621 O O . ARG A 1 80 ? 0.392 8.758 -2.496 1.00 85.31 80 ARG A O 1
ATOM 628 N N . VAL A 1 81 ? 0.405 10.608 -1.204 1.00 88.44 81 VAL A N 1
ATOM 629 C CA . VAL A 1 81 ? 0.924 9.994 0.023 1.00 88.44 81 VAL A CA 1
ATOM 630 C C . VAL A 1 81 ? -0.124 10.144 1.126 1.00 88.44 81 VAL A C 1
ATOM 632 O O . VAL A 1 81 ? -0.615 11.245 1.385 1.00 88.44 81 VAL A O 1
ATOM 635 N N . LEU A 1 82 ? -0.501 9.034 1.751 1.00 89.06 82 LEU A N 1
ATOM 636 C CA . LEU A 1 82 ? -1.472 8.963 2.839 1.00 89.06 82 LEU A CA 1
ATOM 637 C C . LEU A 1 82 ? -0.774 8.446 4.102 1.00 89.06 82 LEU A C 1
ATOM 639 O O . LEU A 1 82 ? -0.451 7.262 4.150 1.00 89.06 82 LEU A O 1
ATOM 643 N N . PRO A 1 83 ? -0.557 9.286 5.127 1.00 89.94 83 PRO A N 1
ATOM 644 C CA . PRO A 1 83 ? -0.136 8.810 6.438 1.00 89.94 83 PRO A CA 1
ATOM 645 C C . PRO A 1 83 ? -1.163 7.836 7.012 1.00 89.94 83 PRO A C 1
ATOM 647 O O . PRO A 1 83 ? -2.369 8.071 6.908 1.00 89.94 83 PRO A O 1
ATOM 650 N N . VAL A 1 84 ? -0.684 6.751 7.609 1.00 91.12 84 VAL A N 1
ATOM 651 C CA . VAL A 1 84 ? -1.514 5.765 8.305 1.00 91.12 84 VAL A CA 1
ATOM 652 C C . VAL A 1 84 ? -0.944 5.492 9.693 1.00 91.12 84 VAL A C 1
ATOM 654 O O . VAL A 1 84 ? 0.116 6.002 10.053 1.00 91.12 84 VAL A O 1
ATOM 657 N N . ASP A 1 85 ? -1.681 4.713 10.477 1.00 91.50 85 ASP A N 1
ATOM 658 C CA . ASP A 1 85 ? -1.244 4.227 11.784 1.00 91.50 85 ASP A CA 1
ATOM 659 C C . ASP A 1 85 ? 0.160 3.585 11.685 1.00 91.50 85 ASP A C 1
ATOM 661 O O . ASP A 1 85 ? 0.449 2.834 10.747 1.00 91.50 85 ASP A O 1
ATOM 665 N N . ASP A 1 86 ? 1.044 3.894 12.635 1.00 91.56 86 ASP A N 1
ATOM 666 C CA . ASP A 1 86 ? 2.448 3.448 12.671 1.00 91.56 86 ASP A CA 1
ATOM 667 C C . ASP A 1 86 ? 2.595 1.924 12.854 1.00 91.56 86 ASP A C 1
ATOM 669 O O . ASP A 1 86 ? 3.673 1.349 12.675 1.00 91.56 86 ASP A O 1
ATOM 673 N N . ASN A 1 87 ? 1.488 1.244 13.139 1.00 91.25 87 ASN A N 1
ATOM 674 C CA . ASN A 1 87 ? 1.364 -0.196 13.271 1.00 91.25 87 ASN A CA 1
ATOM 675 C C . ASN A 1 87 ? 0.617 -0.854 12.088 1.00 91.25 87 ASN A C 1
ATOM 677 O O . ASN A 1 87 ? 0.373 -2.066 12.097 1.00 91.25 87 ASN A O 1
ATOM 681 N N . ALA A 1 88 ? 0.246 -0.090 11.053 1.00 93.81 88 ALA A N 1
ATOM 682 C CA . ALA A 1 88 ? -0.414 -0.595 9.845 1.00 93.81 88 ALA A CA 1
ATOM 683 C C . ALA A 1 88 ? 0.451 -1.630 9.114 1.00 93.81 88 ALA A C 1
ATOM 685 O O . ALA A 1 88 ? 1.511 -1.301 8.603 1.00 93.81 88 ALA A O 1
ATOM 686 N N . PHE A 1 89 ? 0.015 -2.879 9.000 1.00 93.94 89 PHE A N 1
ATOM 687 C CA . PHE A 1 89 ? 0.828 -3.965 8.435 1.00 93.94 89 PHE A CA 1
ATOM 688 C C . PHE A 1 89 ? 0.273 -4.535 7.129 1.00 93.94 89 PHE A C 1
ATOM 690 O O . PHE A 1 89 ? 1.009 -5.134 6.347 1.00 93.94 89 PHE A O 1
ATOM 697 N N . SER A 1 90 ? -1.022 -4.345 6.879 1.00 94.75 90 SER A N 1
ATOM 698 C CA . SER A 1 90 ? -1.682 -4.845 5.678 1.00 94.75 90 SER A CA 1
ATOM 699 C C . SER A 1 90 ? -2.526 -3.768 5.022 1.00 94.75 90 SER A C 1
ATOM 701 O O . SER A 1 90 ? -3.112 -2.925 5.700 1.00 94.75 90 SER A O 1
ATOM 703 N N . VAL A 1 91 ? -2.593 -3.822 3.695 1.00 96.56 91 VAL A N 1
ATOM 704 C CA . VAL A 1 91 ? -3.438 -2.964 2.870 1.00 96.56 91 VAL A CA 1
ATOM 705 C C . VAL A 1 91 ? -4.122 -3.812 1.803 1.00 96.56 91 VAL A C 1
ATOM 707 O O . VAL A 1 91 ? -3.496 -4.687 1.204 1.00 96.56 91 VAL A O 1
ATOM 710 N N . THR A 1 92 ? -5.409 -3.570 1.573 1.00 96.12 92 THR A N 1
ATOM 711 C CA . THR A 1 92 ? -6.155 -4.192 0.475 1.00 96.12 92 THR A CA 1
ATOM 712 C C . THR A 1 92 ? -7.261 -3.274 -0.034 1.00 96.12 92 THR A C 1
ATOM 714 O O . THR A 1 92 ? -7.651 -2.320 0.640 1.00 96.12 92 THR A O 1
ATOM 717 N N . VAL A 1 93 ? -7.786 -3.567 -1.221 1.00 94.44 93 VAL A N 1
ATOM 718 C CA . VAL A 1 93 ? -8.983 -2.917 -1.755 1.00 94.44 93 VAL A CA 1
ATOM 719 C C . VAL A 1 93 ? -10.174 -3.845 -1.553 1.00 94.44 93 VAL A C 1
ATOM 721 O O . VAL A 1 93 ? -10.138 -5.019 -1.910 1.00 94.44 93 VAL A O 1
ATOM 724 N N . MET A 1 94 ? -11.247 -3.305 -0.985 1.00 93.44 94 MET A N 1
ATOM 725 C CA . MET A 1 94 ? -12.522 -3.994 -0.829 1.00 93.44 94 MET A CA 1
ATOM 726 C C . MET A 1 94 ? -13.562 -3.355 -1.741 1.00 93.44 94 MET A C 1
ATOM 728 O O . MET A 1 94 ? -13.782 -2.144 -1.686 1.00 93.44 94 MET A O 1
ATOM 732 N N . LYS A 1 95 ? -14.253 -4.182 -2.526 1.00 90.19 95 LYS A N 1
ATOM 733 C CA . LYS A 1 95 ? -15.419 -3.775 -3.310 1.00 90.19 95 LYS A CA 1
ATOM 734 C C . LYS A 1 95 ? -16.693 -4.071 -2.522 1.00 90.19 95 LYS A C 1
ATOM 736 O O . LYS A 1 95 ? -16.991 -5.228 -2.248 1.00 90.19 95 LYS A O 1
ATOM 741 N N . ALA A 1 96 ? -17.450 -3.033 -2.181 1.00 83.56 96 ALA A N 1
ATOM 742 C CA . ALA A 1 96 ? -18.736 -3.149 -1.497 1.00 83.56 96 ALA A CA 1
ATOM 743 C C . ALA A 1 96 ? -19.750 -2.177 -2.113 1.00 83.56 96 ALA A C 1
ATOM 745 O O . ALA A 1 96 ? -19.455 -0.995 -2.281 1.00 83.56 96 ALA A O 1
ATOM 746 N N . SER A 1 97 ? -20.947 -2.671 -2.443 1.00 74.81 97 SER A N 1
ATOM 747 C CA . SER A 1 97 ? -22.099 -1.853 -2.864 1.00 74.81 97 SER A CA 1
ATOM 748 C C . SER A 1 97 ? -21.757 -0.782 -3.915 1.00 74.81 97 SER A C 1
ATOM 750 O O . SER A 1 97 ? -22.051 0.397 -3.737 1.00 74.81 97 SER A O 1
ATOM 752 N N . ASN A 1 98 ? -21.103 -1.201 -5.005 1.00 78.44 98 ASN A N 1
ATOM 753 C CA . ASN A 1 98 ? -20.669 -0.369 -6.142 1.00 78.44 98 ASN A CA 1
ATOM 754 C C . ASN A 1 98 ? -19.535 0.632 -5.873 1.00 78.44 98 ASN A C 1
ATOM 756 O O . ASN A 1 98 ? -19.213 1.431 -6.751 1.00 78.44 98 ASN A O 1
ATOM 760 N N . LYS A 1 99 ? -18.887 0.576 -4.707 1.00 87.75 99 LYS A N 1
ATOM 761 C CA . LYS A 1 99 ? -17.723 1.407 -4.390 1.00 87.75 99 LYS A CA 1
ATOM 762 C C . LYS A 1 99 ? -16.546 0.543 -3.954 1.00 87.75 99 LYS A C 1
ATOM 764 O O . LYS A 1 99 ? -16.708 -0.449 -3.247 1.00 87.75 99 LYS A O 1
ATOM 769 N N . GLU A 1 100 ? -15.353 0.939 -4.369 1.00 92.25 100 GLU A N 1
ATOM 770 C CA . GLU A 1 100 ? -14.112 0.389 -3.836 1.00 92.25 100 GLU A CA 1
ATOM 771 C C . GLU A 1 100 ? -13.588 1.273 -2.703 1.00 92.25 100 GLU A C 1
ATOM 773 O O . GLU A 1 100 ? -13.672 2.505 -2.756 1.00 92.25 100 GLU A O 1
ATOM 778 N N . ARG A 1 101 ? -13.069 0.633 -1.658 1.00 91.75 101 ARG A N 1
ATOM 779 C CA . ARG A 1 101 ? -12.490 1.279 -0.478 1.00 91.75 101 ARG A CA 1
ATOM 780 C C . ARG A 1 101 ? -11.142 0.662 -0.162 1.00 91.75 101 ARG A C 1
ATOM 782 O O . ARG A 1 101 ? -10.947 -0.533 -0.373 1.00 91.75 101 ARG A O 1
ATOM 789 N N . LEU A 1 102 ? -10.243 1.468 0.385 1.00 93.75 102 LEU A N 1
ATOM 790 C CA . LEU A 1 102 ? -8.975 0.980 0.905 1.00 93.75 102 LEU A CA 1
ATOM 791 C C . LEU A 1 102 ? -9.174 0.523 2.346 1.00 93.75 102 LEU A C 1
ATOM 793 O O . LEU A 1 102 ? -9.697 1.271 3.172 1.00 93.75 102 LEU A O 1
ATOM 797 N N . LEU A 1 103 ? -8.744 -0.691 2.640 1.00 95.19 103 LEU A N 1
ATOM 798 C CA . LEU A 1 103 ? -8.686 -1.242 3.982 1.00 95.19 103 LEU A CA 1
ATOM 799 C C . LEU A 1 103 ? -7.236 -1.272 4.438 1.00 95.19 103 LEU A C 1
ATOM 801 O O . LEU A 1 103 ? -6.366 -1.727 3.697 1.00 95.19 103 LEU A O 1
ATOM 805 N N . VAL A 1 104 ? -6.994 -0.820 5.662 1.00 95.50 104 VAL A N 1
ATOM 806 C CA . VAL A 1 104 ? -5.677 -0.826 6.295 1.00 95.50 104 VAL A CA 1
ATOM 807 C C . VAL A 1 104 ? -5.810 -1.497 7.650 1.00 95.50 104 VAL A C 1
ATOM 809 O O . VAL A 1 104 ? -6.564 -1.026 8.499 1.00 95.50 104 VAL A O 1
ATOM 812 N N . ALA A 1 105 ? -5.099 -2.603 7.843 1.00 95.19 105 ALA A N 1
ATOM 813 C CA . ALA A 1 105 ? -5.132 -3.358 9.088 1.00 95.19 105 ALA A CA 1
ATOM 814 C C . ALA A 1 105 ? -3.828 -3.176 9.860 1.00 95.19 105 ALA A C 1
ATOM 816 O O . ALA A 1 105 ? -2.734 -3.254 9.293 1.00 95.19 105 ALA A O 1
ATOM 817 N N . THR A 1 106 ? -3.950 -2.964 11.162 1.00 93.19 106 THR A N 1
ATOM 818 C CA . THR A 1 106 ? -2.828 -2.879 12.101 1.00 93.19 106 THR A CA 1
ATOM 819 C C . THR A 1 106 ? -2.574 -4.232 12.754 1.00 93.19 106 THR A C 1
ATOM 821 O O . THR A 1 106 ? -3.535 -4.921 13.092 1.00 93.19 106 THR A O 1
ATOM 824 N N . VAL A 1 107 ? -1.312 -4.603 12.981 1.00 88.88 107 VAL A N 1
ATOM 825 C CA . VAL A 1 107 ? -0.984 -5.925 13.547 1.00 88.88 107 VAL A CA 1
ATOM 826 C C . VAL A 1 107 ? -1.172 -5.979 15.066 1.00 88.88 107 VAL A C 1
ATOM 828 O O . VAL A 1 107 ? -1.958 -6.779 15.555 1.00 88.88 107 VAL A O 1
ATOM 831 N N . ASN A 1 108 ? -0.528 -5.087 15.818 1.00 88.25 108 ASN A N 1
ATOM 832 C CA . ASN A 1 108 ? -0.559 -5.130 17.290 1.00 88.25 108 ASN A CA 1
ATOM 833 C C . ASN A 1 108 ? -1.866 -4.630 17.929 1.00 88.25 108 ASN A C 1
ATOM 835 O O . ASN A 1 108 ? -2.143 -4.969 19.072 1.00 88.25 108 ASN A O 1
ATOM 839 N N . THR A 1 109 ? -2.644 -3.789 17.240 1.00 86.81 109 THR A N 1
ATOM 840 C CA . THR A 1 109 ? -3.841 -3.154 17.819 1.00 86.81 109 THR A CA 1
ATOM 841 C C . THR A 1 109 ? -5.145 -3.751 17.306 1.00 86.81 109 THR A C 1
ATOM 843 O O . THR A 1 109 ? -6.193 -3.374 17.811 1.00 86.81 109 THR A O 1
ATOM 846 N N . GLY A 1 110 ? -5.109 -4.645 16.308 1.00 87.00 110 GLY A N 1
ATOM 847 C CA . GLY A 1 110 ? -6.313 -5.283 15.756 1.00 87.00 110 GLY A CA 1
ATOM 848 C C . GLY A 1 110 ? -7.279 -4.337 15.028 1.00 87.00 110 GLY A C 1
ATOM 849 O O . GLY A 1 110 ? -8.365 -4.753 14.627 1.00 87.00 110 GLY A O 1
ATOM 850 N N . LYS A 1 111 ? -6.894 -3.073 14.817 1.00 91.56 111 LYS A N 1
ATOM 851 C CA . LYS A 1 111 ? -7.717 -2.064 14.151 1.00 91.56 111 LYS A CA 1
ATOM 852 C C . LYS A 1 111 ? -7.757 -2.283 12.641 1.00 91.56 111 LYS A C 1
ATOM 854 O O . LYS A 1 111 ? -6.738 -2.541 11.994 1.00 91.56 111 LYS A O 1
ATOM 859 N N . LEU A 1 112 ? -8.939 -2.079 12.074 1.00 93.88 112 LEU A N 1
ATOM 860 C CA . LEU A 1 112 ? -9.194 -2.001 10.643 1.00 93.88 112 LEU A CA 1
ATOM 861 C C . LEU A 1 112 ? -9.687 -0.594 10.297 1.00 93.88 112 LEU A C 1
ATOM 863 O O . LEU A 1 112 ? -10.819 -0.220 10.604 1.00 93.88 112 LEU A O 1
ATOM 867 N N . ALA A 1 113 ? -8.833 0.185 9.643 1.00 92.25 113 ALA A N 1
ATOM 868 C CA . ALA A 1 113 ? -9.163 1.504 9.129 1.00 92.25 113 ALA A CA 1
ATOM 869 C C . ALA A 1 113 ? -9.661 1.403 7.681 1.00 92.25 113 ALA A C 1
ATOM 871 O O . ALA A 1 113 ? -9.076 0.714 6.844 1.00 92.25 113 ALA A O 1
ATOM 872 N N . ILE A 1 114 ? -10.750 2.104 7.384 1.00 91.69 114 ILE A N 1
ATOM 873 C CA . ILE A 1 114 ? -11.398 2.127 6.075 1.00 91.69 114 ILE A CA 1
ATOM 874 C C . ILE A 1 114 ? -11.269 3.533 5.507 1.00 91.69 114 ILE A C 1
ATOM 876 O O . ILE A 1 114 ? -11.670 4.502 6.151 1.00 91.69 114 ILE A O 1
ATOM 880 N N . TYR A 1 115 ? -10.759 3.644 4.286 1.00 89.06 115 TYR A N 1
ATOM 881 C CA . TYR A 1 115 ? -10.619 4.903 3.565 1.00 89.06 115 TYR A CA 1
ATOM 882 C C . TYR A 1 115 ? -11.387 4.849 2.253 1.00 89.06 115 TYR A C 1
ATOM 884 O O . TYR A 1 115 ? -11.438 3.822 1.569 1.00 89.06 115 TYR A O 1
ATOM 892 N N . ASP A 1 116 ? -11.937 5.990 1.862 1.00 87.25 116 ASP A N 1
ATOM 893 C CA . ASP A 1 116 ? -12.418 6.157 0.502 1.00 87.25 116 ASP A CA 1
ATOM 894 C C . ASP A 1 116 ? -11.241 6.263 -0.474 1.00 87.25 116 ASP A C 1
ATOM 896 O O . ASP A 1 116 ? -10.241 6.944 -0.219 1.00 87.25 116 ASP A O 1
ATOM 900 N N . LEU A 1 117 ? -11.379 5.603 -1.625 1.00 84.56 117 LEU A N 1
ATOM 901 C CA . LEU A 1 117 ? -10.462 5.808 -2.735 1.00 84.56 117 LEU A CA 1
ATOM 902 C C . LEU A 1 117 ? -10.757 7.167 -3.364 1.00 84.56 117 LEU A C 1
ATOM 904 O O . LEU A 1 117 ? -11.856 7.420 -3.860 1.00 84.56 117 LEU A O 1
ATOM 908 N N . VAL A 1 118 ? -9.766 8.051 -3.365 1.00 67.50 118 VAL A N 1
ATOM 909 C CA . VAL A 1 118 ? -9.902 9.359 -4.006 1.00 67.50 118 VAL A CA 1
ATOM 910 C C . VAL A 1 118 ? -9.994 9.151 -5.518 1.00 67.50 118 VAL A C 1
ATOM 912 O O . VAL A 1 118 ? -9.290 8.319 -6.101 1.00 67.50 118 VAL A O 1
ATOM 915 N N . SER A 1 119 ? -10.909 9.872 -6.163 1.00 55.16 119 SER A N 1
ATOM 916 C CA . SER A 1 119 ? -10.960 9.979 -7.621 1.00 55.16 119 SER A CA 1
ATOM 917 C C . SER A 1 119 ? -10.296 11.284 -8.050 1.00 55.16 119 SER A C 1
ATOM 919 O O . SER A 1 119 ? -10.477 12.308 -7.397 1.00 55.16 119 SER A O 1
ATOM 921 N N . PHE A 1 120 ? -9.574 11.263 -9.169 1.00 50.19 120 PHE A N 1
ATOM 922 C CA . PHE A 1 120 ? -8.844 12.408 -9.735 1.00 50.19 120 PHE A CA 1
ATOM 923 C C . PHE A 1 120 ? 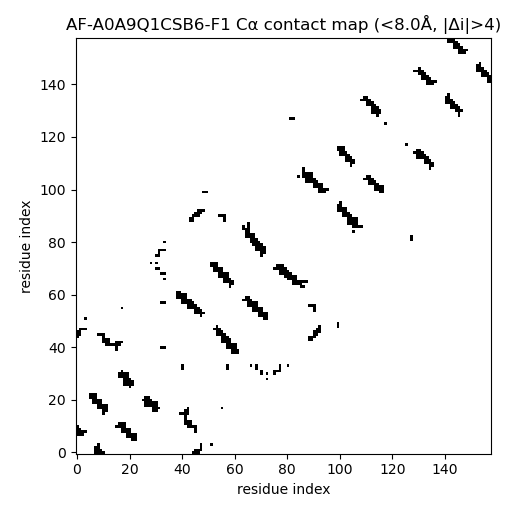-9.730 13.606 -10.116 1.00 50.19 120 PHE A C 1
ATOM 925 O O . PHE A 1 120 ? -9.222 14.621 -10.580 1.00 50.19 120 PHE A O 1
ATOM 932 N N . ARG A 1 121 ? -11.056 13.509 -9.955 1.00 38.88 121 ARG A N 1
ATOM 933 C CA . ARG A 1 121 ? -12.003 14.511 -10.457 1.00 38.88 121 ARG A CA 1
ATOM 934 C C . ARG A 1 121 ? -12.225 15.707 -9.540 1.00 38.88 121 ARG A C 1
ATOM 936 O O . ARG A 1 121 ? -12.864 16.661 -9.966 1.00 38.88 121 ARG A O 1
ATOM 943 N N . THR A 1 122 ? -11.663 15.726 -8.338 1.00 37.97 122 THR A N 1
ATOM 944 C CA . THR A 1 122 ? -11.808 16.886 -7.459 1.00 37.97 122 THR A CA 1
ATOM 945 C C . THR A 1 122 ? -10.521 17.132 -6.697 1.00 37.97 122 THR A C 1
ATOM 947 O O . THR A 1 122 ? -10.023 16.248 -6.006 1.00 37.97 122 THR A O 1
ATOM 950 N N . ARG A 1 123 ? -10.022 18.376 -6.762 1.00 36.75 123 ARG A N 1
ATOM 951 C CA . ARG A 1 123 ? -9.054 18.962 -5.816 1.00 36.75 123 ARG A CA 1
ATOM 952 C C . ARG A 1 123 ? -9.662 19.071 -4.404 1.00 36.75 123 ARG A C 1
ATOM 954 O O . ARG A 1 123 ? -9.566 20.108 -3.758 1.00 36.75 123 ARG A O 1
ATOM 961 N N . GLN A 1 124 ? -10.355 18.039 -3.935 1.00 41.47 124 GLN A N 1
ATOM 962 C CA . GLN A 1 124 ? -10.657 17.912 -2.523 1.00 41.47 124 GLN A CA 1
ATOM 963 C C . GLN A 1 124 ? -9.387 17.424 -1.850 1.00 41.47 124 GLN A C 1
ATOM 965 O O . GLN A 1 124 ? -8.742 16.487 -2.320 1.00 41.47 124 GLN A O 1
ATOM 970 N N . ILE A 1 125 ? -9.028 18.100 -0.763 1.00 44.00 125 ILE A N 1
ATOM 971 C CA . ILE A 1 125 ? -7.986 17.674 0.160 1.00 44.00 125 ILE A CA 1
ATOM 972 C C . ILE A 1 125 ? -8.336 16.242 0.541 1.00 44.00 125 ILE A C 1
ATOM 974 O O . ILE A 1 125 ? -9.281 15.996 1.286 1.00 44.00 125 ILE A O 1
ATOM 978 N N . ALA A 1 126 ? -7.624 15.297 -0.060 1.00 46.41 126 ALA A N 1
ATOM 979 C CA . ALA A 1 126 ? -7.797 13.892 0.200 1.00 46.41 126 ALA A CA 1
ATOM 980 C C . ALA A 1 126 ? -7.660 13.683 1.708 1.00 46.41 126 ALA A C 1
ATOM 982 O O . ALA A 1 126 ? -6.583 13.909 2.265 1.00 46.41 126 ALA A O 1
ATOM 983 N N . THR A 1 127 ? -8.754 13.314 2.369 1.00 52.78 127 THR A N 1
ATOM 984 C CA . THR A 1 127 ? -8.812 13.280 3.827 1.00 52.78 127 THR A CA 1
ATOM 985 C C . THR A 1 127 ? -7.717 12.353 4.344 1.00 52.78 127 THR A C 1
ATOM 987 O O . THR A 1 127 ? -7.579 11.207 3.911 1.00 52.78 127 THR A O 1
ATOM 990 N N . ARG A 1 128 ? -6.872 12.875 5.239 1.00 65.38 128 ARG A N 1
ATOM 991 C CA . ARG A 1 128 ? -5.808 12.102 5.904 1.00 65.38 128 ARG A CA 1
ATOM 992 C C . ARG A 1 128 ? -6.370 11.135 6.957 1.00 65.38 128 ARG A C 1
ATOM 994 O O . ARG A 1 128 ? -5.607 10.455 7.627 1.00 65.38 128 ARG A O 1
ATOM 1001 N N . IL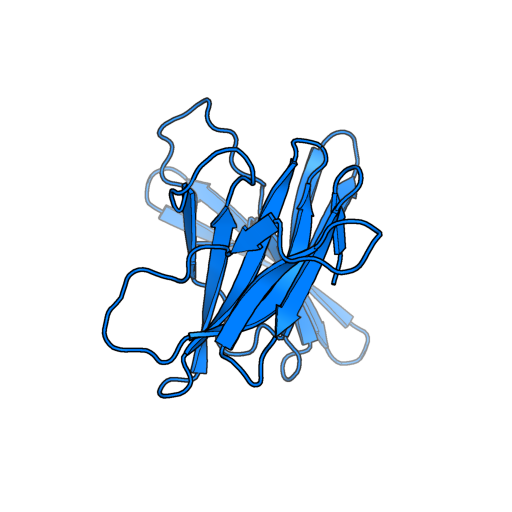E A 1 129 ? -7.692 11.094 7.111 1.00 73.88 129 ILE A N 1
ATOM 1002 C CA . ILE A 1 129 ? -8.402 10.405 8.184 1.00 73.88 129 ILE A CA 1
ATOM 1003 C C . ILE A 1 129 ? -9.290 9.320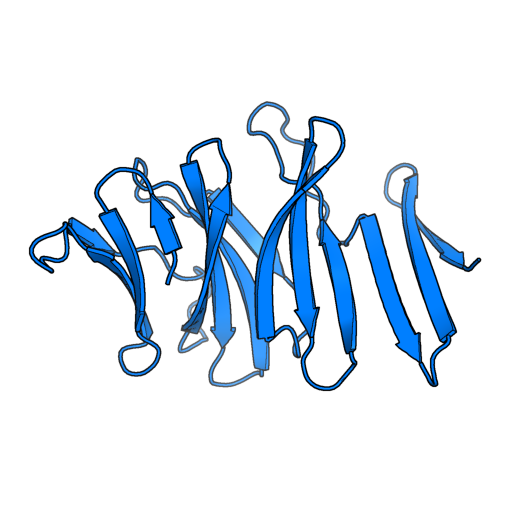 7.565 1.00 73.88 129 ILE A C 1
ATOM 1005 O O . ILE A 1 129 ? -9.912 9.572 6.523 1.00 73.88 129 ILE A O 1
ATOM 1009 N N . PRO A 1 130 ? -9.335 8.116 8.161 1.00 77.75 130 PRO A N 1
ATOM 1010 C CA . PRO A 1 130 ? -10.253 7.068 7.735 1.00 77.75 130 PRO A CA 1
ATOM 1011 C C . PRO A 1 130 ? -11.704 7.512 7.900 1.00 77.75 130 PRO A C 1
ATOM 1013 O O . PRO A 1 130 ? -12.028 8.262 8.810 1.00 77.75 130 PRO A O 1
ATOM 1016 N N . ILE A 1 131 ? -12.598 7.004 7.054 1.00 84.69 131 ILE A N 1
ATOM 1017 C CA . ILE A 1 131 ? -14.046 7.209 7.219 1.00 84.69 131 ILE A CA 1
ATOM 1018 C C . ILE A 1 131 ? -14.606 6.360 8.364 1.00 84.69 131 ILE A C 1
ATOM 1020 O O . ILE A 1 131 ? -15.638 6.685 8.947 1.00 84.69 131 ILE A O 1
ATOM 1024 N N . LYS A 1 132 ? -13.933 5.247 8.671 1.00 86.69 132 LYS A N 1
ATOM 1025 C CA . LYS A 1 132 ? -14.335 4.312 9.713 1.00 86.69 132 LYS A CA 1
ATOM 1026 C C . LYS A 1 132 ? -13.123 3.586 10.275 1.00 86.69 132 LYS A C 1
ATOM 1028 O O . LYS A 1 132 ? -12.264 3.156 9.507 1.00 86.69 132 LYS A O 1
ATOM 1033 N N . ILE A 1 133 ? -13.088 3.407 11.588 1.00 84.75 133 ILE A N 1
ATOM 1034 C CA . ILE A 1 133 ? -12.189 2.468 12.258 1.00 84.75 133 ILE A CA 1
ATOM 1035 C C . ILE A 1 133 ? -13.052 1.420 12.946 1.00 84.75 133 ILE A C 1
ATOM 1037 O O . ILE A 1 133 ? -14.009 1.751 13.642 1.00 84.75 133 ILE A O 1
ATOM 1041 N N . VAL A 1 134 ? -12.713 0.156 12.733 1.00 88.50 134 VAL A N 1
ATOM 1042 C CA . VAL A 1 134 ? -13.305 -0.982 13.431 1.00 88.50 134 VAL A CA 1
ATOM 1043 C C . VAL A 1 134 ? -12.224 -1.595 14.307 1.00 88.50 134 VAL A C 1
ATOM 1045 O O . VAL A 1 134 ? -11.127 -1.850 13.815 1.00 88.50 134 VAL A O 1
ATOM 1048 N N . ASN A 1 135 ? -12.520 -1.818 15.583 1.00 86.88 135 ASN A N 1
ATOM 1049 C CA . ASN A 1 135 ? -11.669 -2.581 16.485 1.00 86.88 135 ASN A CA 1
ATOM 1050 C C . ASN A 1 135 ? -12.417 -3.817 16.990 1.00 86.88 135 ASN A C 1
ATOM 1052 O O . ASN A 1 135 ? -13.629 -3.760 17.196 1.00 86.88 135 ASN A O 1
ATOM 1056 N N . ILE A 1 136 ? -11.696 -4.920 17.176 1.00 76.94 136 ILE A N 1
ATOM 1057 C CA . ILE A 1 136 ? -12.230 -6.127 17.805 1.00 76.94 136 ILE A CA 1
ATOM 1058 C C . ILE A 1 136 ? -11.559 -6.246 19.170 1.00 76.94 136 ILE A C 1
ATOM 1060 O O . ILE A 1 136 ? -10.381 -6.580 19.263 1.00 76.94 136 ILE A O 1
ATOM 1064 N N . GLU A 1 137 ? -12.313 -5.956 20.224 1.00 77.31 137 GLU A N 1
ATOM 1065 C CA . GLU A 1 137 ? -11.843 -5.994 21.607 1.00 77.31 137 GLU A CA 1
ATOM 1066 C C . GLU A 1 137 ? -12.666 -7.022 22.381 1.00 77.31 137 GLU A C 1
ATOM 1068 O O . GLU A 1 137 ? -13.869 -6.846 22.558 1.00 77.31 137 GLU A O 1
ATOM 1073 N N . ASN A 1 138 ? -12.030 -8.102 22.850 1.00 72.06 138 ASN A N 1
ATOM 1074 C CA . ASN A 1 138 ? -12.689 -9.148 23.646 1.00 72.06 138 ASN A CA 1
ATOM 1075 C C . ASN A 1 138 ? -14.005 -9.643 23.011 1.00 72.06 138 ASN A C 1
ATOM 1077 O O . ASN A 1 138 ? -15.046 -9.626 23.660 1.00 72.06 138 ASN A O 1
ATOM 1081 N N . GLU A 1 139 ? -13.963 -10.002 21.722 1.00 73.56 139 GLU A N 1
ATOM 1082 C CA . GLU A 1 139 ? -15.120 -10.440 20.911 1.00 73.56 139 GLU A CA 1
ATOM 1083 C C . GLU A 1 139 ? -16.195 -9.368 20.644 1.00 73.56 139 GLU A C 1
ATOM 1085 O O . GLU A 1 139 ? -17.139 -9.615 19.894 1.00 73.56 139 GLU A O 1
ATOM 1090 N N . ASN A 1 140 ? -16.028 -8.148 21.161 1.00 74.50 140 ASN A N 1
ATOM 1091 C CA . ASN A 1 140 ? -16.891 -7.016 20.846 1.00 74.50 140 ASN A CA 1
ATOM 1092 C C . ASN A 1 140 ? -16.338 -6.229 19.659 1.00 74.50 140 ASN A C 1
ATOM 1094 O O . ASN A 1 140 ? -15.135 -5.992 19.544 1.00 74.50 140 ASN A O 1
ATOM 1098 N N . ILE A 1 141 ? -17.238 -5.789 18.782 1.00 81.44 141 ILE A N 1
ATOM 1099 C CA . ILE A 1 141 ? -16.895 -4.927 17.654 1.00 81.44 141 ILE A CA 1
ATOM 1100 C C . ILE A 1 141 ? -17.154 -3.483 18.069 1.00 81.44 141 ILE A C 1
ATOM 1102 O O . ILE A 1 141 ? -18.305 -3.063 18.155 1.00 81.44 141 ILE A O 1
ATOM 1106 N N . VAL A 1 142 ? -16.086 -2.715 18.264 1.00 81.75 142 VAL A N 1
ATOM 1107 C CA . VAL A 1 142 ? -16.162 -1.274 18.524 1.00 81.75 142 VAL A CA 1
ATOM 1108 C C . VAL A 1 142 ? -15.969 -0.532 17.208 1.00 81.75 142 VAL A C 1
ATOM 1110 O O . VAL A 1 142 ? -15.031 -0.810 16.454 1.00 81.75 142 VAL A O 1
ATOM 1113 N N . GLN A 1 143 ? -16.865 0.403 16.893 1.00 85.38 143 GLN A N 1
ATOM 1114 C CA . GLN A 1 143 ? -16.823 1.143 15.634 1.00 85.38 143 GLN A CA 1
ATOM 1115 C C . GLN A 1 143 ? -16.787 2.643 15.881 1.00 85.38 143 GLN A C 1
ATOM 1117 O O . GLN A 1 143 ? -17.600 3.189 16.620 1.00 85.38 143 GLN A O 1
ATOM 1122 N N . TYR A 1 144 ? -15.872 3.308 15.185 1.00 81.31 144 TYR A N 1
ATOM 1123 C CA . TYR A 1 144 ? -15.775 4.758 15.152 1.00 81.31 144 TYR A CA 1
ATOM 1124 C C . TYR A 1 144 ? -16.014 5.226 13.730 1.00 81.31 144 TYR A C 1
ATOM 1126 O O . TYR A 1 144 ? -15.276 4.843 12.816 1.00 81.31 144 TYR A O 1
ATOM 1134 N N . ASN A 1 145 ? -17.042 6.044 13.543 1.00 80.44 145 ASN A N 1
ATOM 1135 C CA . ASN A 1 145 ? -17.284 6.711 12.273 1.00 80.44 145 ASN A CA 1
ATOM 1136 C C . ASN A 1 145 ? -16.714 8.125 12.342 1.00 80.44 145 ASN A C 1
ATOM 1138 O O . ASN A 1 145 ? -16.835 8.805 13.362 1.00 80.44 145 ASN A O 1
ATOM 1142 N N . PHE A 1 146 ? -16.108 8.555 11.242 1.00 73.94 146 PHE A N 1
ATOM 1143 C CA . PHE A 1 146 ? -15.563 9.897 11.112 1.00 73.94 146 PHE A CA 1
ATOM 1144 C C . PHE A 1 146 ? -16.297 10.612 9.990 1.00 73.94 146 PHE A C 1
ATOM 1146 O O . PHE A 1 146 ? -16.353 10.129 8.855 1.00 73.94 146 PHE A O 1
ATOM 1153 N N . GLN A 1 147 ? -16.850 11.776 10.311 1.00 68.44 147 GLN A N 1
ATOM 1154 C CA . GLN A 1 147 ? -17.454 12.662 9.328 1.00 68.44 147 GLN A CA 1
ATOM 1155 C C . GLN A 1 147 ? -16.698 13.985 9.291 1.00 68.44 147 GLN A C 1
ATOM 1157 O O . GLN A 1 147 ? -16.262 14.516 10.313 1.00 68.44 147 GLN A O 1
ATOM 1162 N N . TYR A 1 148 ? -16.538 14.509 8.080 1.00 58.28 148 TYR A N 1
ATOM 1163 C CA . TYR A 1 148 ? -16.012 15.849 7.870 1.00 58.28 148 TYR A CA 1
ATOM 1164 C C . TYR A 1 148 ? -17.169 16.838 7.819 1.00 58.28 148 TYR A C 1
ATOM 1166 O O . TYR A 1 148 ? -18.021 16.756 6.934 1.00 58.28 148 TYR A O 1
ATOM 1174 N N . VAL A 1 149 ? -17.152 17.805 8.732 1.00 55.75 149 VAL A N 1
ATOM 1175 C CA . VAL A 1 149 ? -18.067 18.948 8.731 1.00 55.75 149 VAL A CA 1
ATOM 1176 C C . VAL A 1 149 ? -17.218 20.207 8.548 1.00 55.75 149 VAL A C 1
ATOM 1178 O O . VAL A 1 149 ? -16.712 20.799 9.502 1.00 55.75 149 VAL A O 1
ATOM 1181 N N . GLY A 1 150 ? -16.983 20.586 7.288 1.00 60.44 150 GLY A N 1
ATOM 1182 C CA . GLY A 1 150 ? -16.069 21.679 6.939 1.00 60.44 150 GLY A CA 1
ATOM 1183 C C . GLY A 1 150 ? -14.601 21.320 7.212 1.00 60.44 150 GLY A C 1
ATOM 1184 O O . GLY A 1 150 ? -14.096 20.341 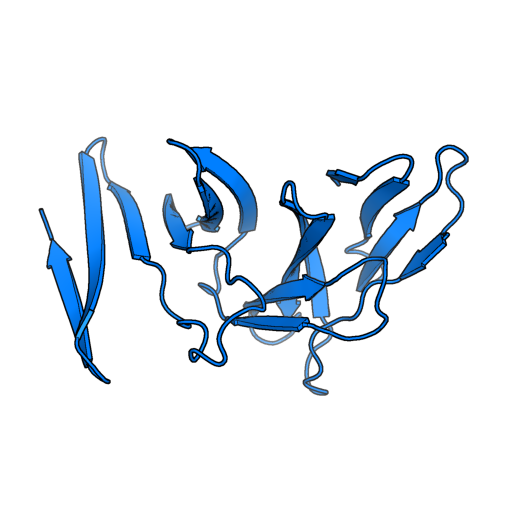6.666 1.00 60.44 150 GLY A O 1
ATOM 1185 N N . ALA A 1 151 ? -13.913 22.113 8.040 1.00 49.53 151 ALA A N 1
ATOM 1186 C CA . ALA A 1 151 ? -12.535 21.848 8.480 1.00 49.53 151 ALA A CA 1
ATOM 1187 C C . ALA A 1 151 ? -12.449 20.974 9.749 1.00 49.53 151 ALA A C 1
ATOM 1189 O O . ALA A 1 151 ? -11.352 20.587 10.148 1.00 49.53 151 ALA A O 1
ATOM 1190 N N . ASN A 1 152 ? -13.589 20.665 10.377 1.00 47.72 152 ASN A N 1
ATOM 1191 C CA . ASN A 1 152 ? -13.654 19.921 11.630 1.00 47.72 152 ASN A CA 1
ATOM 1192 C C . ASN A 1 152 ? -13.998 18.449 11.385 1.00 47.72 152 ASN A C 1
ATOM 1194 O O . ASN A 1 152 ? -14.725 18.106 10.449 1.00 47.72 152 ASN A O 1
ATOM 1198 N N . VAL A 1 153 ? -13.480 17.589 12.260 1.00 55.09 153 VAL A N 1
ATOM 1199 C CA . VAL A 1 153 ? -13.691 16.139 12.234 1.00 55.09 153 VAL A CA 1
ATOM 1200 C C . VAL A 1 153 ? -14.451 15.766 13.495 1.00 55.09 153 VAL A C 1
ATOM 1202 O O . VAL A 1 153 ? -13.980 16.047 14.596 1.00 55.09 153 VAL A O 1
ATOM 1205 N N . THR A 1 154 ? -15.615 15.146 13.338 1.00 62.53 154 THR A N 1
ATOM 1206 C CA . THR A 1 154 ? -16.399 14.609 14.454 1.00 62.53 154 THR A CA 1
ATOM 1207 C C . THR A 1 154 ? -16.249 13.090 14.505 1.00 62.53 154 THR A C 1
ATOM 1209 O O . THR A 1 154 ? -16.266 12.418 13.470 1.00 62.53 154 THR A O 1
ATOM 1212 N N . GLN A 1 155 ? -16.054 12.560 15.714 1.00 62.78 155 GLN A N 1
ATOM 1213 C CA . GLN A 1 155 ? -15.977 11.128 16.003 1.00 62.78 155 GLN A CA 1
ATOM 1214 C C . GLN A 1 155 ? -17.254 10.712 16.730 1.00 62.78 155 GLN A C 1
ATOM 1216 O O . GLN A 1 155 ? -17.575 11.271 17.776 1.00 62.78 155 GLN A O 1
ATOM 1221 N N . GLU A 1 156 ? -17.948 9.712 16.196 1.00 65.06 156 GLU A N 1
ATOM 1222 C CA . GLU A 1 156 ? -19.115 9.099 16.835 1.00 65.06 156 GLU A CA 1
ATOM 1223 C C . GLU A 1 156 ? -18.814 7.631 17.153 1.00 65.06 156 GLU A C 1
ATOM 1225 O O . GLU A 1 156 ? -18.291 6.898 16.304 1.00 65.06 156 GLU A O 1
ATOM 1230 N N . SER A 1 157 ? -19.126 7.215 18.381 1.00 61.66 157 SER A N 1
ATOM 1231 C CA . SER A 1 157 ? -19.059 5.827 18.854 1.00 61.66 157 SER A CA 1
ATOM 1232 C C . SER A 1 157 ? -20.469 5.252 18.976 1.00 61.66 157 SER A C 1
ATOM 1234 O O . SER A 1 157 ? -21.345 5.937 19.507 1.00 61.66 157 SER A O 1
ATOM 1236 N N . PHE A 1 158 ? -20.663 4.011 18.529 1.00 52.31 158 PHE A N 1
ATOM 1237 C CA . PHE A 1 158 ? -21.918 3.259 18.640 1.00 52.31 158 PHE A CA 1
ATOM 1238 C C . PHE A 1 158 ? -21.712 1.984 19.449 1.00 52.31 158 PHE A C 1
ATOM 1240 O O . PHE A 1 158 ? -20.618 1.388 19.304 1.00 52.31 158 PHE A O 1
#

Organism: Holothuria leucospilota (NCBI:txid206669)

Nearest PDB structures (foldseek):
  7kyx-assembly1_A  TM=5.575E-01  e=1.886E-02  Homo sapiens
  6g5m-assembly2_D  TM=5.436E-01  e=1.819E-01  Thioalkalivibrio paradoxus ARh 1
  6g5m-assembly3_B  TM=5.687E-01  e=3.044E-01  Thioalkalivibrio paradoxus ARh 1
  5joy-assembly1_A  TM=4.303E-01  e=2.353E-01  Bacteroides ovatus
  7e8b-assembly1_L  TM=3.403E-01  e=5.364E-01  Homo sapiens

Solvent-accessible surface area (backbone atoms only — not comparable to full-atom values): 9078 Å² total; per-residue (Å²): 91,39,75,57,93,74,28,42,35,39,52,40,55,90,81,38,40,34,35,30,20,41,87,86,68,47,81,78,43,76,59,76,72,82,90,61,90,86,48,64,49,25,31,72,31,40,28,58,50,99,87,56,40,34,40,35,37,31,34,26,75,85,72,51,43,25,34,35,36,34,34,40,92,91,42,95,53,76,75,43,79,38,66,51,60,63,52,54,63,43,53,40,63,46,82,54,96,95,42,63,29,39,37,36,33,26,67,90,73,51,32,37,36,33,31,79,62,84,61,96,86,52,97,60,80,75,71,76,60,49,47,31,40,38,33,65,56,93,93,38,78,45,43,39,44,43,47,77,62,85,95,44,78,49,81,49,79,110

pLDDT: mean 83.01, std 14.87, range [36.75, 97.12]

Sequence (158 aa):
MTVRGHNVIVCDDEVGKAVALDMNGNVVYEFMKPADDSGNWIPIKVCCDSRGFVYILWCSGDNRRRVIVQNSLDSENVLRVLPVDDNAFSVTVMKASNKERLLVATVNTGKLAIYDLVSFRTRQIATRIPIKIVNIENENIVQYNFQYVGANVTQESF

Radius of gyration: 16.17 Å; Cα contacts (8 Å, |Δi|>4): 360; chains: 1; bounding box: 38×36×41 Å

Foldseek 3Di:
DEDDDQWDWDFDQVVQWIFIAGPVRDTPGTADDDPDPPFSKGWQEWEADPVQWIWTWIAGPPPLWIWIFIDHPVDNDGPDIATDDSQFRDWYWDDDPNAIWIWTAGDPQQKIFIAGDDDPPDPDPRDSGGQKIWHQDPNDIWIWGWDDDDPDIDIDTD

Mean predicted aligned error: 7.59 Å

Secondary structure (DSSP, 8-state):
-EEETTEEEEEETTTTEEEEE-TTS-EEEEPPPPS-TT--EEEEEEEE-TT-EEEEEEEETTT--EEEEEEETTEEEEEEEEEE-TTEEEEEEEEETTEEEEEEEETTT--EEEEEPPPTT------SS-SEEEEEETTEEEEEEEEEETTEEEEEE-